Protein AF-A0A383CC49-F1 (afdb_monomer_lite)

pLDDT: mean 92.19, std 7.57, range [52.44, 98.25]

Radius of gyration: 19.11 Å; chains: 1; bounding box: 40×30×48 Å

InterPro domains:
  IPR029055 Nucleophile aminohydrolases, N-terminal [SSF56235] (2-87)
  IPR051792 Gamma-glutamyltransferase, bacteria [PTHR43199] (3-84)

Organism: NCBI:txid408172

Foldseek 3Di:
DPDAFDDDDPVLRVQLVVCVVVPHDNVVSVVSSQVVCCVVPVVPHDPPAWDWDWDQDVVVRDIDIDTGHDDDDPPDDPCPCVPFWDAADPPPRQTDGPVPCSPVPDD

Sequence (107 aa):
MRGIVVCVHPRAAEEGARILENGGNAFDAAIATAFVQMVTLPFSCGVGGMMSAHIFAPYKDDHVIIDGCLRAGSRVTSTMWADDYLGEAEVSGSSLFEDLRSTMGYT

Secondary structure (DSSP, 8-state):
-------SSHHHHHHHHHHHHTT--HHHHHHHHHHHHHHHSTTT--TTS-EEEEEEETTTTEEEEEEE-----TT--TTTTTTT--EE-TTT-PEE-TT-HHHH---

Structure (mmCIF, N/CA/C/O backbone):
data_AF-A0A383CC49-F1
#
_entry.id   AF-A0A383CC49-F1
#
loop_
_atom_site.group_PDB
_atom_site.id
_atom_site.type_symbol
_atom_site.label_atom_id
_atom_site.label_alt_id
_atom_site.label_comp_id
_atom_site.label_asym_id
_atom_site.label_entity_id
_atom_site.label_seq_id
_atom_site.pdbx_PDB_ins_code
_atom_site.Cartn_x
_atom_site.Cartn_y
_atom_site.Cartn_z
_atom_site.occupancy
_atom_site.B_iso_or_equiv
_atom_site.auth_seq_id
_atom_site.auth_comp_id
_atom_site.auth_asym_id
_atom_site.auth_atom_id
_atom_site.pdbx_PDB_model_num
ATOM 1 N N . MET A 1 1 ? -12.224 7.138 23.153 1.00 53.56 1 MET A N 1
ATOM 2 C CA . MET A 1 1 ? -11.437 6.484 22.087 1.00 53.56 1 MET A CA 1
ATOM 3 C C . MET A 1 1 ? -10.078 6.083 22.641 1.00 53.56 1 MET A C 1
ATOM 5 O O . MET A 1 1 ? -9.500 6.876 23.374 1.00 53.56 1 MET A O 1
ATOM 9 N N . ARG A 1 2 ? -9.586 4.874 22.357 1.00 77.12 2 ARG A N 1
ATOM 10 C CA . ARG A 1 2 ? -8.216 4.447 22.693 1.00 77.12 2 ARG A CA 1
ATOM 11 C C . ARG A 1 2 ? -7.609 3.773 21.462 1.00 77.12 2 ARG A C 1
ATOM 13 O O . ARG A 1 2 ? -7.684 2.561 21.329 1.00 77.12 2 ARG A O 1
ATOM 20 N N . GLY A 1 3 ? -7.087 4.572 20.542 1.00 91.38 3 GLY A N 1
ATOM 21 C CA . GLY A 1 3 ? -6.438 4.109 19.319 1.00 91.38 3 GLY A CA 1
ATOM 22 C C . GLY A 1 3 ? -5.795 5.288 18.598 1.00 91.38 3 GLY A C 1
ATOM 23 O O . GLY A 1 3 ? -6.211 6.427 18.805 1.00 91.38 3 GLY A O 1
ATOM 24 N N . ILE A 1 4 ? -4.757 5.021 17.810 1.00 96.75 4 ILE A N 1
ATOM 25 C CA . ILE A 1 4 ? -4.025 6.034 17.050 1.00 96.75 4 ILE A CA 1
ATOM 26 C C . ILE A 1 4 ? -3.856 5.548 15.613 1.00 96.75 4 ILE A C 1
ATOM 28 O O . ILE A 1 4 ? -3.567 4.374 15.387 1.00 96.75 4 ILE A O 1
ATOM 32 N N . VAL A 1 5 ? -4.044 6.452 14.657 1.00 97.81 5 VAL A N 1
ATOM 33 C CA . VAL A 1 5 ? -3.773 6.219 13.236 1.00 97.81 5 VAL A CA 1
ATOM 34 C C . VAL A 1 5 ? -2.740 7.243 12.798 1.00 97.81 5 VAL A C 1
ATOM 36 O O . VAL A 1 5 ? -2.883 8.431 13.081 1.00 97.81 5 VAL A O 1
ATOM 39 N N . VAL A 1 6 ? -1.689 6.777 12.130 1.00 97.44 6 VAL A N 1
ATOM 40 C CA . VAL A 1 6 ? -0.622 7.620 11.586 1.00 97.44 6 VAL A CA 1
ATOM 41 C C . VAL A 1 6 ? -0.352 7.170 10.158 1.00 97.44 6 VAL A C 1
ATOM 43 O O . VAL A 1 6 ? -0.143 5.985 9.909 1.00 97.44 6 VAL A O 1
ATOM 46 N N . CYS A 1 7 ? -0.351 8.111 9.221 1.00 95.88 7 CYS A N 1
ATOM 47 C CA . CYS A 1 7 ? 0.040 7.883 7.834 1.00 95.88 7 CYS A CA 1
ATOM 48 C C . CYS A 1 7 ? 0.509 9.196 7.192 1.00 95.88 7 CYS A C 1
ATOM 50 O O . CYS A 1 7 ? 0.495 10.247 7.832 1.00 95.88 7 CYS A O 1
ATOM 52 N N . VAL A 1 8 ? 0.935 9.135 5.929 1.00 94.69 8 VAL A N 1
ATOM 53 C CA . VAL A 1 8 ? 1.522 10.278 5.215 1.00 94.69 8 VAL A CA 1
ATOM 54 C C . VAL A 1 8 ? 0.461 11.325 4.884 1.00 94.69 8 VAL A C 1
ATOM 56 O O . VAL A 1 8 ? 0.694 12.519 5.058 1.00 94.69 8 VAL A O 1
ATOM 59 N N . HIS A 1 9 ? -0.711 10.892 4.410 1.00 96.19 9 HIS A N 1
ATOM 60 C CA . HIS A 1 9 ? -1.755 11.815 3.974 1.00 96.19 9 HIS A CA 1
ATOM 61 C C . HIS A 1 9 ? -2.783 12.090 5.091 1.00 96.19 9 HIS A C 1
ATOM 63 O O . HIS A 1 9 ? -3.405 11.144 5.579 1.00 96.19 9 HIS A O 1
ATOM 69 N N . PRO A 1 10 ? -3.057 13.358 5.460 1.00 96.69 10 PRO A N 1
ATOM 70 C CA . PRO A 1 10 ? -3.913 13.685 6.605 1.00 96.69 10 PRO A CA 1
ATOM 71 C C . PRO A 1 10 ? -5.345 13.157 6.455 1.00 96.69 10 PRO A C 1
ATOM 73 O O . PRO A 1 10 ? -5.880 12.570 7.387 1.00 96.69 10 PRO A O 1
ATOM 76 N N . ARG A 1 11 ? -5.941 13.251 5.256 1.00 97.00 11 ARG A N 1
ATOM 77 C CA . ARG A 1 11 ? -7.286 12.692 5.011 1.00 97.00 11 ARG A CA 1
ATOM 78 C C . ARG A 1 11 ? -7.350 11.176 5.186 1.00 97.00 11 ARG A C 1
ATOM 80 O O . ARG A 1 11 ? -8.365 10.665 5.631 1.00 97.00 11 ARG A O 1
ATOM 87 N N . ALA A 1 12 ? -6.282 10.452 4.848 1.00 97.75 12 ALA A N 1
ATOM 88 C CA . ALA A 1 12 ? -6.258 9.008 5.050 1.00 97.75 12 ALA A CA 1
ATOM 89 C C . ALA A 1 12 ? -6.221 8.673 6.550 1.00 97.75 12 ALA A C 1
ATOM 91 O O . ALA A 1 12 ? -6.932 7.769 6.984 1.00 97.75 12 ALA A O 1
ATOM 92 N N . ALA A 1 13 ? -5.477 9.453 7.344 1.00 97.88 13 ALA A N 1
ATOM 93 C CA . ALA A 1 13 ? -5.448 9.307 8.797 1.00 97.88 13 ALA A CA 1
ATOM 94 C C . ALA A 1 13 ? -6.817 9.609 9.421 1.00 97.88 13 ALA A C 1
ATOM 96 O O . ALA A 1 13 ? -7.254 8.877 10.305 1.00 97.88 13 ALA A O 1
ATOM 97 N N . GLU A 1 14 ? -7.507 10.649 8.942 1.00 97.75 14 GLU A N 1
ATOM 98 C CA . GLU A 1 14 ? -8.860 11.005 9.385 1.00 97.75 14 GLU A CA 1
ATOM 99 C C . GLU A 1 14 ? -9.873 9.892 9.094 1.00 97.75 14 GLU A C 1
ATOM 101 O O . GLU A 1 14 ? -10.626 9.511 9.988 1.00 97.75 14 GLU A O 1
ATOM 106 N N . GLU A 1 15 ? -9.883 9.327 7.882 1.00 98.12 15 GLU A N 1
ATOM 107 C CA . GLU A 1 15 ? -10.795 8.220 7.563 1.00 98.12 15 GLU A CA 1
ATOM 108 C C . GLU A 1 15 ? -10.462 6.956 8.367 1.00 98.12 15 GLU A C 1
ATOM 110 O O . GLU A 1 15 ? -11.365 6.296 8.879 1.00 98.12 15 GLU A O 1
ATOM 115 N N . GLY A 1 16 ? -9.178 6.638 8.560 1.00 98.12 16 GLY A N 1
ATOM 116 C CA . GLY A 1 16 ? -8.765 5.547 9.442 1.00 98.12 16 GLY A CA 1
ATOM 117 C C . GLY A 1 16 ? -9.204 5.760 10.890 1.00 98.12 16 GLY A C 1
ATOM 118 O O . GLY A 1 16 ? -9.701 4.835 11.534 1.00 98.12 16 GLY A O 1
ATOM 119 N N . ALA A 1 17 ? -9.067 6.987 11.401 1.00 97.94 17 ALA A N 1
ATOM 120 C CA . ALA A 1 17 ? -9.542 7.348 12.728 1.00 97.94 17 ALA A CA 1
ATOM 121 C C . ALA A 1 17 ? -11.057 7.136 12.830 1.00 97.94 17 ALA A C 1
ATOM 123 O O . ALA A 1 17 ? -11.482 6.443 13.750 1.00 97.94 17 ALA A O 1
ATOM 124 N N . ARG A 1 18 ? -11.846 7.602 11.845 1.00 97.75 18 ARG A N 1
ATOM 125 C CA . ARG A 1 18 ? -13.305 7.372 11.757 1.00 97.75 18 ARG A CA 1
ATOM 126 C C . ARG A 1 18 ? -13.687 5.898 11.842 1.00 97.75 18 ARG A C 1
ATOM 128 O O . ARG A 1 18 ? -14.684 5.573 12.482 1.00 97.75 18 ARG A O 1
ATOM 135 N N . ILE A 1 19 ? -12.907 4.992 11.248 1.00 98.25 19 ILE A N 1
ATOM 136 C CA . ILE A 1 19 ? -13.144 3.546 11.395 1.00 98.25 19 ILE A CA 1
ATOM 137 C C . ILE A 1 19 ? -13.030 3.107 12.859 1.00 98.25 19 ILE A C 1
ATOM 139 O O . ILE A 1 19 ? -13.905 2.387 13.340 1.00 98.25 19 ILE A O 1
ATOM 143 N N . LEU A 1 20 ? -12.016 3.578 13.592 1.00 97.88 20 LEU A N 1
ATOM 144 C CA . LEU A 1 20 ? -11.890 3.304 15.029 1.00 97.88 20 LEU A CA 1
ATOM 145 C C . LEU A 1 20 ? -13.027 3.946 15.840 1.00 97.88 20 LEU A C 1
ATOM 147 O O . LEU A 1 20 ? -13.523 3.328 16.783 1.00 97.88 20 LEU A O 1
ATOM 151 N N . GLU A 1 21 ? -13.461 5.164 15.489 1.00 96.94 21 GLU A N 1
ATOM 152 C CA . GLU A 1 21 ? -14.584 5.842 16.165 1.00 96.94 21 GLU A CA 1
ATOM 153 C C . GLU A 1 21 ? -15.885 5.048 16.029 1.00 96.94 21 GLU A C 1
ATOM 155 O O . GLU A 1 21 ? -16.655 4.943 16.984 1.00 96.94 21 GLU A O 1
ATOM 160 N N . ASN A 1 22 ? -16.087 4.438 14.860 1.00 96.75 22 ASN A N 1
ATOM 161 C CA . ASN A 1 22 ? -17.258 3.634 14.527 1.00 96.75 22 ASN A CA 1
ATOM 162 C C . ASN A 1 22 ? -17.172 2.180 15.031 1.00 96.75 22 ASN A C 1
ATOM 164 O O . ASN A 1 22 ? -18.023 1.361 14.688 1.00 96.75 22 ASN A O 1
ATOM 168 N N . GLY A 1 23 ? -16.174 1.852 15.859 1.00 95.88 23 GLY A N 1
ATOM 169 C CA . GLY A 1 23 ? -16.039 0.543 16.505 1.00 95.88 23 GLY A CA 1
ATOM 170 C C . GLY A 1 23 ? -15.253 -0.504 15.710 1.00 95.88 23 GLY A C 1
ATOM 171 O O . GLY A 1 23 ? -15.226 -1.664 16.118 1.00 95.88 23 GLY A O 1
ATOM 172 N N . GLY A 1 24 ? -14.604 -0.117 14.609 1.00 96.69 24 GLY A N 1
ATOM 173 C CA . GLY A 1 24 ? -13.656 -0.971 13.893 1.00 96.69 24 GLY A CA 1
ATOM 174 C C . GLY A 1 24 ? -12.377 -1.224 14.696 1.00 96.69 24 GLY A C 1
ATOM 175 O O . GLY A 1 24 ? -12.029 -0.477 15.615 1.00 96.69 24 GLY A O 1
ATOM 176 N N . ASN A 1 25 ? -11.661 -2.293 14.354 1.00 95.06 25 ASN A N 1
ATOM 177 C CA . ASN A 1 25 ? -10.387 -2.623 14.992 1.00 95.06 25 ASN A CA 1
ATOM 178 C C . ASN A 1 25 ? -9.191 -1.967 14.259 1.00 95.06 25 ASN A C 1
ATOM 180 O O . ASN A 1 25 ? -9.346 -1.271 13.255 1.00 95.06 25 ASN A O 1
ATOM 184 N N . ALA A 1 26 ? -7.970 -2.199 14.757 1.00 95.69 26 ALA A N 1
ATOM 185 C CA . ALA A 1 26 ? -6.748 -1.649 14.160 1.00 95.69 26 ALA A CA 1
ATOM 186 C C . ALA A 1 26 ? -6.490 -2.131 12.718 1.00 95.69 26 ALA A C 1
ATOM 188 O O . ALA A 1 26 ? -5.961 -1.373 11.909 1.00 95.69 26 ALA A O 1
ATOM 189 N N . PHE A 1 27 ? -6.869 -3.368 12.387 1.00 95.06 27 PHE A N 1
ATOM 190 C CA . PHE A 1 27 ? -6.745 -3.920 11.039 1.00 95.06 27 PHE A CA 1
ATOM 191 C C . PHE A 1 27 ? -7.727 -3.248 10.070 1.00 95.06 27 PHE A C 1
ATOM 193 O O . PHE A 1 27 ? -7.313 -2.799 9.003 1.00 95.06 27 PHE A O 1
ATOM 200 N N . ASP A 1 28 ? -8.994 -3.091 10.464 1.00 96.94 28 ASP A N 1
ATOM 201 C CA . ASP A 1 28 ? -10.012 -2.406 9.656 1.00 96.94 28 ASP A CA 1
ATOM 202 C C . ASP A 1 28 ? -9.588 -0.959 9.356 1.00 96.94 28 ASP A C 1
ATOM 204 O O . ASP A 1 28 ? -9.637 -0.503 8.210 1.00 96.94 28 ASP A O 1
ATOM 208 N N . ALA A 1 29 ? -9.106 -0.250 10.383 1.00 97.75 29 ALA A N 1
ATOM 209 C CA . ALA A 1 29 ? -8.611 1.115 10.250 1.00 97.75 29 ALA A CA 1
ATOM 210 C C . ALA A 1 29 ? -7.382 1.202 9.333 1.00 97.75 29 ALA A C 1
ATOM 212 O O . ALA A 1 29 ? -7.300 2.112 8.506 1.00 97.75 29 ALA A O 1
ATOM 213 N N . ALA A 1 30 ? -6.444 0.253 9.432 1.00 96.56 30 ALA A N 1
ATOM 214 C CA . ALA A 1 30 ? -5.265 0.203 8.571 1.00 96.56 30 ALA A CA 1
ATOM 215 C C . ALA A 1 30 ? -5.635 -0.019 7.095 1.00 96.56 30 ALA A C 1
ATOM 217 O O . ALA A 1 30 ? -5.122 0.687 6.225 1.00 96.56 30 ALA A O 1
ATOM 218 N N . ILE A 1 31 ? -6.560 -0.941 6.806 1.00 96.19 31 ILE A N 1
ATOM 219 C CA . ILE A 1 31 ? -7.024 -1.218 5.439 1.00 96.19 31 ILE A CA 1
ATOM 220 C C . ILE A 1 31 ? -7.741 -0.002 4.840 1.00 96.19 31 ILE A C 1
ATOM 222 O O . ILE A 1 31 ? -7.430 0.398 3.717 1.00 96.19 31 ILE A O 1
ATOM 226 N N . ALA A 1 32 ? -8.648 0.634 5.588 1.00 97.56 32 ALA A N 1
ATOM 227 C CA . ALA A 1 32 ? -9.325 1.846 5.127 1.00 97.56 32 ALA A CA 1
ATOM 228 C C . ALA A 1 32 ? -8.330 2.988 4.861 1.00 97.56 32 ALA A C 1
ATOM 230 O O . ALA A 1 32 ? -8.374 3.610 3.799 1.00 97.56 32 ALA A O 1
ATOM 231 N N . THR A 1 33 ? -7.385 3.207 5.781 1.00 97.56 33 THR A N 1
ATOM 232 C CA . THR A 1 33 ? -6.310 4.201 5.624 1.00 97.56 33 THR A CA 1
ATOM 233 C C . THR A 1 33 ? -5.505 3.935 4.354 1.00 97.56 33 THR A C 1
ATOM 235 O O . THR A 1 33 ? -5.271 4.858 3.578 1.00 97.56 33 THR A O 1
ATOM 238 N N . ALA A 1 34 ? -5.115 2.682 4.098 1.00 95.69 34 ALA A N 1
ATOM 239 C CA . ALA A 1 34 ? -4.337 2.308 2.919 1.00 95.69 34 ALA A CA 1
ATOM 240 C C . ALA A 1 34 ? -5.099 2.558 1.606 1.00 95.69 34 ALA A C 1
ATOM 242 O O . ALA A 1 34 ? -4.534 3.132 0.675 1.00 95.69 34 ALA A O 1
ATOM 243 N N . PHE A 1 35 ? -6.385 2.196 1.534 1.00 96.00 35 PHE A N 1
ATOM 244 C CA . PHE A 1 35 ? -7.201 2.433 0.338 1.00 96.00 35 PHE A CA 1
ATOM 245 C C . PHE A 1 35 ? -7.469 3.917 0.082 1.00 96.00 35 PHE A C 1
ATOM 247 O O . PHE A 1 35 ? -7.397 4.363 -1.063 1.00 96.00 35 PHE A O 1
ATOM 254 N N . VAL A 1 36 ? -7.729 4.708 1.126 1.00 97.25 36 VAL A N 1
ATOM 255 C CA . VAL A 1 36 ? -7.861 6.165 0.976 1.00 97.25 36 VAL A CA 1
ATOM 256 C C . VAL A 1 36 ? -6.527 6.766 0.545 1.00 97.25 36 VAL A C 1
ATOM 258 O O . VAL A 1 36 ? -6.493 7.584 -0.375 1.00 97.25 36 VAL A O 1
ATOM 261 N N . GLN A 1 37 ? -5.420 6.319 1.145 1.00 95.94 37 GLN A N 1
ATOM 262 C CA . GLN A 1 37 ? -4.095 6.814 0.799 1.00 95.94 37 GLN A CA 1
ATOM 263 C C . GLN A 1 37 ? -3.719 6.488 -0.648 1.00 95.94 37 GLN A C 1
ATOM 265 O O . GLN A 1 37 ? -3.139 7.345 -1.301 1.00 95.94 37 GLN A O 1
ATOM 270 N N . MET A 1 38 ? -4.119 5.332 -1.186 1.00 94.94 38 MET A N 1
ATOM 271 C CA . MET A 1 38 ? -3.938 4.999 -2.606 1.00 94.94 38 MET A CA 1
ATOM 272 C C . MET A 1 38 ? -4.587 6.037 -3.533 1.00 94.94 38 MET A C 1
ATOM 274 O O . MET A 1 38 ? -4.035 6.357 -4.580 1.00 94.94 38 MET A O 1
ATOM 278 N N . VAL A 1 39 ? -5.742 6.591 -3.156 1.00 95.00 39 VAL A N 1
ATOM 279 C CA . VAL A 1 39 ? -6.421 7.627 -3.951 1.00 95.00 39 VAL A CA 1
ATOM 280 C C . VAL A 1 39 ? -5.771 8.996 -3.753 1.00 95.00 39 VAL A C 1
ATOM 282 O O . VAL A 1 39 ? -5.617 9.755 -4.706 1.00 95.00 39 VAL A O 1
ATOM 285 N N . THR A 1 40 ? -5.388 9.332 -2.520 1.00 95.25 40 THR A N 1
ATOM 286 C CA . THR A 1 40 ? -4.841 10.660 -2.197 1.00 95.25 40 THR A CA 1
ATOM 287 C C . THR A 1 40 ? -3.341 10.801 -2.471 1.00 95.25 40 THR A C 1
ATOM 289 O O . THR A 1 40 ? -2.842 11.916 -2.576 1.00 95.25 40 THR A O 1
ATOM 292 N N . LEU A 1 41 ? -2.616 9.685 -2.566 1.00 92.88 41 LEU A N 1
ATOM 293 C CA . LEU A 1 41 ? -1.170 9.600 -2.779 1.00 92.88 41 LEU A CA 1
ATOM 294 C C . LEU A 1 41 ? -0.827 8.457 -3.770 1.00 92.88 41 LEU A C 1
ATOM 296 O O . LEU A 1 41 ? -0.102 7.517 -3.421 1.00 92.88 41 LEU A O 1
ATOM 300 N N . PRO A 1 42 ? -1.338 8.523 -5.016 1.00 87.44 42 PRO A N 1
ATOM 301 C CA . PRO A 1 42 ? -1.286 7.411 -5.971 1.00 87.44 42 PRO A CA 1
ATOM 302 C C . PRO A 1 42 ? 0.128 7.057 -6.444 1.00 87.44 42 PRO A C 1
ATOM 304 O O . PRO A 1 42 ? 0.390 5.915 -6.802 1.00 87.44 42 PRO A O 1
ATOM 307 N N . PHE A 1 43 ? 1.063 8.012 -6.420 1.00 84.81 43 PHE A N 1
ATOM 308 C CA . PHE A 1 43 ? 2.451 7.776 -6.833 1.00 84.81 43 PHE A CA 1
ATOM 309 C C . PHE A 1 43 ? 3.297 7.052 -5.777 1.00 84.81 43 PHE A C 1
ATOM 311 O O . PHE A 1 43 ? 4.418 6.652 -6.077 1.00 84.81 43 PHE A O 1
ATOM 318 N N . SER A 1 44 ? 2.803 6.895 -4.543 1.00 86.62 44 SER A N 1
ATOM 319 C CA . SER A 1 44 ? 3.578 6.289 -3.447 1.00 86.62 44 SER A CA 1
ATOM 320 C C . SER A 1 44 ? 2.975 5.000 -2.899 1.00 86.62 44 SER A C 1
ATOM 322 O O . SER A 1 44 ? 3.684 4.240 -2.247 1.00 86.62 44 SER A O 1
ATOM 324 N N . CYS A 1 45 ? 1.684 4.737 -3.120 1.00 89.19 45 CYS A N 1
ATOM 325 C CA . CYS A 1 45 ? 1.043 3.514 -2.644 1.00 89.19 45 CYS A CA 1
ATOM 326 C C . CYS A 1 45 ? -0.129 3.092 -3.535 1.00 89.19 45 CYS A C 1
ATOM 328 O O . CYS A 1 45 ? -0.799 3.927 -4.140 1.00 89.19 45 CYS A O 1
ATOM 330 N N . GLY A 1 46 ? -0.397 1.787 -3.586 1.00 89.88 46 GLY A N 1
ATOM 331 C CA . GLY A 1 46 ? -1.553 1.246 -4.290 1.00 89.88 46 GLY A CA 1
ATOM 332 C C . GLY A 1 46 ? -1.491 -0.262 -4.494 1.00 89.88 46 GLY A C 1
ATOM 333 O O . GLY A 1 46 ? -0.485 -0.908 -4.205 1.00 89.88 46 GLY A O 1
ATOM 334 N N . VAL A 1 47 ? -2.580 -0.817 -5.027 1.00 90.25 47 VAL A N 1
ATOM 335 C CA . VAL A 1 47 ? -2.748 -2.268 -5.243 1.00 90.25 47 VAL A CA 1
ATOM 336 C C . VAL A 1 47 ? -1.793 -2.865 -6.282 1.00 90.25 47 VAL A C 1
ATOM 338 O O . VAL A 1 47 ? -1.583 -4.071 -6.281 1.00 90.25 47 VAL A O 1
ATOM 341 N N . GLY A 1 48 ? -1.219 -2.038 -7.162 1.00 88.25 48 GLY A N 1
ATOM 342 C CA . GLY A 1 48 ? -0.226 -2.471 -8.153 1.00 88.25 48 GLY A CA 1
ATOM 343 C C . GLY A 1 48 ? 1.212 -2.522 -7.624 1.00 88.25 48 GLY A C 1
ATOM 344 O O . GLY A 1 48 ? 2.118 -2.856 -8.382 1.00 88.25 48 GLY A O 1
ATOM 345 N N . GLY A 1 49 ? 1.430 -2.141 -6.363 1.00 88.81 49 GLY A N 1
ATOM 346 C CA . GLY A 1 49 ? 2.748 -2.101 -5.738 1.00 88.81 49 GLY A CA 1
ATOM 347 C C . GLY A 1 49 ? 3.077 -3.347 -4.916 1.00 88.81 49 GLY A C 1
ATOM 348 O O . GLY A 1 49 ? 2.585 -4.445 -5.160 1.00 88.81 49 GLY A O 1
ATOM 349 N N . MET A 1 50 ? 3.925 -3.136 -3.913 1.00 92.19 50 MET A N 1
ATOM 350 C CA . MET A 1 50 ? 4.297 -4.111 -2.889 1.00 92.19 50 MET A CA 1
ATOM 351 C C . MET A 1 50 ? 3.681 -3.714 -1.549 1.00 92.19 50 MET A C 1
ATOM 353 O O . MET A 1 50 ? 3.441 -2.530 -1.301 1.00 92.19 50 MET A O 1
ATOM 357 N N . MET A 1 51 ? 3.476 -4.681 -0.657 1.00 91.94 51 MET A N 1
ATOM 358 C CA . MET A 1 51 ? 3.074 -4.393 0.717 1.00 91.94 51 MET A CA 1
ATOM 359 C C . MET A 1 51 ? 3.740 -5.331 1.718 1.00 91.94 51 MET A C 1
ATOM 361 O O . MET A 1 51 ? 4.020 -6.475 1.392 1.00 91.94 51 MET A O 1
ATOM 365 N N . SER A 1 52 ? 3.972 -4.846 2.934 1.00 94.12 52 SER A N 1
ATOM 366 C CA . SER A 1 52 ? 4.303 -5.680 4.089 1.00 94.12 52 SER A CA 1
ATOM 367 C C . SER A 1 52 ? 3.514 -5.159 5.284 1.00 94.12 52 SER A C 1
ATOM 369 O O . SER A 1 52 ? 3.671 -4.002 5.679 1.00 94.12 52 SER A O 1
ATOM 371 N N . ALA A 1 53 ? 2.609 -5.977 5.818 1.00 94.69 53 ALA A N 1
ATOM 372 C CA . ALA A 1 53 ? 1.803 -5.644 6.985 1.00 94.69 53 ALA A CA 1
ATOM 373 C C . ALA A 1 53 ? 2.201 -6.503 8.177 1.00 94.69 53 ALA A C 1
ATOM 375 O O . ALA A 1 53 ? 2.068 -7.724 8.157 1.00 94.69 53 ALA A O 1
ATOM 376 N N . HIS A 1 54 ? 2.626 -5.827 9.237 1.00 96.25 54 HIS A N 1
ATOM 377 C CA . HIS A 1 54 ? 2.921 -6.417 10.533 1.00 96.25 54 HIS A CA 1
ATOM 378 C C . HIS A 1 54 ? 1.683 -6.331 11.419 1.00 96.25 54 HIS A C 1
ATOM 380 O O . HIS A 1 54 ? 1.157 -5.244 11.662 1.00 96.25 54 HIS A O 1
ATOM 386 N N . ILE A 1 55 ? 1.201 -7.478 11.884 1.00 95.81 55 ILE A N 1
ATOM 387 C CA . ILE A 1 55 ? -0.064 -7.588 12.601 1.00 95.81 55 ILE A CA 1
ATOM 388 C C . ILE A 1 55 ? 0.176 -8.389 13.870 1.00 95.81 55 ILE A C 1
ATOM 390 O O . ILE A 1 55 ? 0.464 -9.583 13.826 1.00 95.81 55 ILE A O 1
ATOM 394 N N . PHE A 1 56 ? -0.001 -7.738 15.015 1.00 96.56 56 PHE A N 1
ATOM 395 C CA . PHE A 1 56 ? -0.074 -8.438 16.288 1.00 96.56 56 PHE A CA 1
ATOM 396 C C . PHE A 1 56 ? -1.516 -8.885 16.555 1.00 96.56 56 PHE A C 1
ATOM 398 O O . PHE A 1 56 ? -2.438 -8.068 16.585 1.00 96.56 56 PHE A O 1
ATOM 405 N N . ALA A 1 57 ? -1.709 -10.188 16.740 1.00 93.44 57 ALA A N 1
ATOM 406 C CA . ALA A 1 57 ? -2.980 -10.841 17.011 1.00 93.44 57 ALA A CA 1
ATOM 407 C C . ALA A 1 57 ? -3.062 -11.217 18.505 1.00 93.44 57 ALA A C 1
ATOM 409 O O . ALA A 1 57 ? -2.719 -12.342 18.875 1.00 93.44 57 ALA A O 1
ATOM 410 N N . PRO A 1 58 ? -3.557 -10.324 19.387 1.00 91.38 58 PRO A N 1
ATOM 411 C CA . PRO A 1 58 ? -3.500 -10.530 20.839 1.00 91.38 58 PRO A CA 1
ATOM 412 C C . PRO A 1 58 ? -4.289 -11.756 21.313 1.00 91.38 58 PRO A C 1
ATOM 414 O O . PRO A 1 58 ? -3.958 -12.353 22.327 1.00 91.38 58 PRO A O 1
ATOM 417 N N . TYR A 1 59 ? -5.316 -12.169 20.566 1.00 90.62 59 TYR A N 1
ATOM 418 C CA . TYR A 1 59 ? -6.127 -13.349 20.880 1.00 90.62 59 TYR A CA 1
ATOM 419 C C . TYR A 1 59 ? -5.373 -14.678 20.697 1.00 90.62 59 TYR A C 1
ATOM 421 O O . TYR A 1 59 ? -5.843 -15.713 21.165 1.00 90.62 59 TYR A O 1
ATOM 429 N N . LYS A 1 60 ? -4.231 -14.653 20.003 1.00 93.31 60 LYS A N 1
ATOM 430 C CA . LYS A 1 60 ? -3.330 -15.794 19.794 1.00 93.31 60 LYS A CA 1
ATOM 431 C C . LYS A 1 60 ? -1.941 -15.583 20.396 1.00 93.31 60 LYS A C 1
ATOM 433 O O . LYS A 1 60 ? -1.150 -16.514 20.346 1.00 93.31 60 LYS A O 1
ATOM 438 N N . ASP A 1 61 ? -1.671 -14.393 20.937 1.00 94.75 61 ASP A N 1
ATOM 439 C CA . ASP A 1 61 ? -0.327 -13.944 21.321 1.00 94.75 61 ASP A CA 1
ATOM 440 C C . ASP A 1 61 ? 0.702 -14.161 20.197 1.00 94.75 61 ASP A C 1
ATOM 442 O O . ASP A 1 61 ? 1.780 -14.713 20.391 1.00 94.75 61 ASP A O 1
ATOM 446 N N . ASP A 1 62 ? 0.313 -13.779 18.977 1.00 96.25 62 ASP A N 1
ATOM 447 C CA . ASP A 1 62 ? 1.067 -14.074 17.758 1.00 96.25 62 ASP A CA 1
ATOM 448 C C . ASP A 1 62 ? 1.318 -12.804 16.937 1.00 96.25 62 ASP A C 1
ATOM 450 O O . ASP A 1 62 ? 0.510 -11.870 16.936 1.00 96.25 62 ASP A O 1
ATOM 454 N N . HIS A 1 63 ? 2.437 -12.772 16.219 1.00 96.19 63 HIS A N 1
ATOM 455 C CA . HIS A 1 63 ? 2.817 -11.679 15.333 1.00 96.19 63 HIS A CA 1
ATOM 456 C C 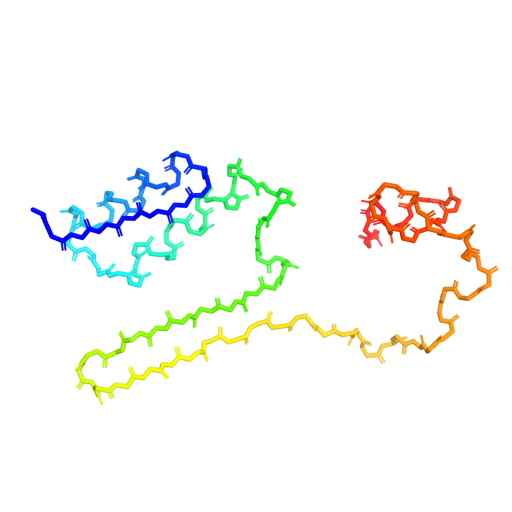. HIS A 1 63 ? 2.980 -12.203 13.908 1.00 96.19 63 HIS A C 1
ATOM 458 O O . HIS A 1 63 ? 3.951 -12.881 13.570 1.00 96.19 63 HIS A O 1
ATOM 464 N N . VAL A 1 64 ? 2.031 -11.831 13.056 1.00 94.81 64 VAL A N 1
ATOM 465 C CA . VAL A 1 64 ? 1.952 -12.277 11.668 1.00 94.81 64 VAL A CA 1
ATOM 466 C C . VAL A 1 64 ? 2.434 -11.166 10.749 1.00 94.81 64 VAL A C 1
ATOM 468 O O . VAL A 1 64 ? 2.093 -9.997 10.931 1.00 94.81 64 VAL A O 1
ATOM 471 N N . ILE A 1 65 ? 3.202 -11.546 9.732 1.00 95.56 65 ILE A N 1
ATOM 472 C CA . ILE A 1 65 ? 3.594 -10.656 8.643 1.00 95.56 65 ILE A CA 1
ATOM 473 C C . ILE A 1 65 ? 2.889 -11.136 7.380 1.00 95.56 65 ILE A C 1
ATOM 475 O O . ILE A 1 65 ? 3.046 -12.288 6.975 1.00 95.56 65 ILE A O 1
ATOM 479 N N . ILE A 1 66 ? 2.104 -10.254 6.769 1.00 93.44 66 ILE A N 1
ATOM 480 C CA . ILE A 1 66 ? 1.572 -10.456 5.423 1.00 93.44 66 ILE A CA 1
ATOM 481 C C . ILE A 1 66 ? 2.507 -9.721 4.474 1.00 93.44 66 ILE A C 1
ATOM 483 O O . ILE A 1 66 ? 2.543 -8.493 4.488 1.00 93.44 66 ILE A O 1
ATOM 487 N N . ASP A 1 67 ? 3.263 -10.472 3.679 1.00 93.75 67 ASP A N 1
ATOM 488 C CA . ASP A 1 67 ? 4.195 -9.930 2.694 1.00 93.75 67 ASP A CA 1
ATOM 489 C C . ASP A 1 67 ? 3.662 -10.133 1.270 1.00 93.75 67 ASP A C 1
ATOM 491 O O . ASP A 1 67 ? 3.260 -11.228 0.873 1.00 93.75 67 ASP A O 1
ATOM 495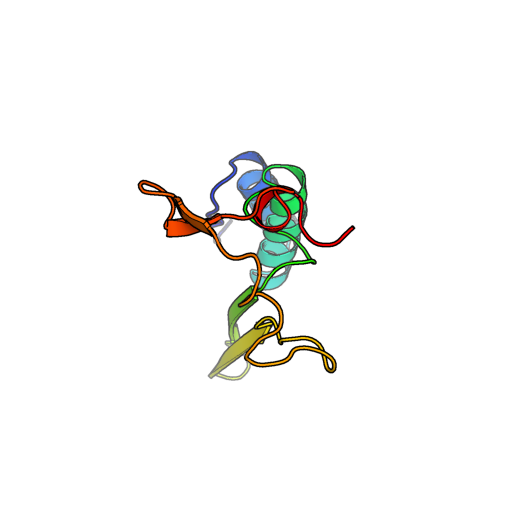 N N . GLY A 1 68 ? 3.652 -9.044 0.514 1.00 90.12 68 GLY A N 1
ATOM 496 C CA . GLY A 1 68 ? 3.219 -8.934 -0.869 1.00 90.12 68 GLY A CA 1
ATOM 497 C C . GLY A 1 68 ? 4.335 -8.366 -1.734 1.00 90.12 68 GLY A C 1
ATOM 498 O O . GLY A 1 68 ? 4.117 -7.379 -2.437 1.00 90.12 68 GLY A O 1
ATOM 499 N N . CYS A 1 69 ? 5.534 -8.949 -1.660 1.00 87.25 69 CYS A N 1
ATOM 500 C CA . CYS A 1 69 ? 6.651 -8.604 -2.535 1.00 87.25 69 CYS A CA 1
ATOM 501 C C . CYS A 1 69 ? 6.320 -8.821 -4.019 1.00 87.25 69 CYS A C 1
ATOM 503 O O . CYS A 1 69 ? 5.761 -9.847 -4.422 1.00 87.25 69 CYS A O 1
ATOM 505 N N . LEU A 1 70 ? 6.731 -7.863 -4.852 1.00 88.12 70 LEU A N 1
ATOM 506 C CA . LEU A 1 70 ? 6.624 -7.972 -6.305 1.00 88.12 70 LEU A CA 1
ATOM 507 C C . LEU A 1 70 ? 7.490 -9.127 -6.814 1.00 88.12 70 LEU A C 1
ATOM 509 O O . LEU A 1 70 ? 8.581 -9.392 -6.306 1.00 88.12 70 LEU A O 1
ATOM 513 N N . ARG A 1 71 ? 7.016 -9.800 -7.863 1.00 89.94 71 ARG A N 1
ATOM 514 C CA . ARG A 1 71 ? 7.772 -10.852 -8.544 1.00 89.94 71 ARG A CA 1
ATOM 515 C C . ARG A 1 71 ? 8.008 -10.476 -9.991 1.00 89.94 71 ARG A C 1
ATOM 517 O O . ARG A 1 71 ? 7.111 -9.978 -10.667 1.00 89.94 71 ARG A O 1
ATOM 524 N N . ALA A 1 72 ? 9.211 -10.776 -10.463 1.00 91.19 72 ALA A N 1
ATOM 525 C CA . ALA A 1 72 ? 9.524 -10.682 -11.874 1.00 91.19 72 ALA A CA 1
ATOM 526 C C . ALA A 1 72 ? 8.588 -11.619 -12.665 1.00 91.19 72 ALA A C 1
ATOM 528 O O . ALA A 1 72 ? 8.323 -12.751 -12.245 1.00 91.19 72 ALA A O 1
ATOM 529 N N . GLY A 1 73 ? 8.044 -11.129 -13.781 1.00 90.06 73 GLY A N 1
ATOM 530 C CA . GLY A 1 73 ? 7.126 -11.904 -14.617 1.00 90.06 73 GLY A CA 1
ATOM 531 C C . GLY A 1 73 ? 7.801 -13.146 -15.207 1.00 90.06 73 GLY A C 1
ATOM 532 O O . GLY A 1 73 ? 9.007 -13.170 -15.412 1.00 90.06 73 GLY A O 1
ATOM 533 N N . SER A 1 74 ? 7.035 -14.179 -15.558 1.00 95.12 74 SER A N 1
ATOM 534 C CA . SER A 1 74 ? 7.584 -15.461 -16.051 1.00 95.12 74 SER A CA 1
ATOM 535 C C . SER A 1 74 ? 8.409 -15.374 -17.346 1.00 95.12 74 SER A C 1
ATOM 537 O O . SER A 1 74 ? 9.049 -16.351 -17.726 1.00 95.12 74 SER A O 1
ATOM 539 N N . ARG A 1 75 ? 8.382 -14.228 -18.034 1.00 94.06 75 ARG A N 1
ATOM 540 C CA . ARG A 1 75 ? 9.091 -13.965 -19.295 1.00 94.06 75 ARG A CA 1
ATOM 541 C C . ARG A 1 75 ? 10.297 -13.037 -19.142 1.00 94.06 75 ARG A C 1
ATOM 543 O O . ARG A 1 75 ? 10.897 -12.683 -20.152 1.00 94.06 75 ARG A O 1
ATOM 550 N N . VAL A 1 76 ? 10.623 -12.609 -17.922 1.00 93.50 76 VAL A N 1
ATOM 551 C CA . VAL A 1 76 ? 11.823 -11.796 -17.695 1.00 93.50 76 VAL A CA 1
ATOM 552 C C . VAL A 1 76 ? 13.077 -12.607 -18.018 1.00 93.50 76 VAL A C 1
ATOM 554 O O . VAL A 1 76 ? 13.139 -13.811 -17.765 1.00 93.50 76 VAL A O 1
ATOM 557 N N . THR A 1 77 ? 14.088 -11.951 -18.574 1.00 94.56 77 THR A N 1
ATOM 558 C CA . THR A 1 77 ? 15.406 -12.548 -18.817 1.00 94.56 77 THR A CA 1
ATOM 559 C C . THR A 1 77 ? 16.477 -11.638 -18.232 1.00 94.56 77 THR A C 1
ATOM 561 O O . THR A 1 77 ? 16.252 -10.443 -18.052 1.00 94.56 77 THR A O 1
ATOM 564 N N . SER A 1 78 ? 17.659 -12.181 -17.936 1.00 93.50 78 SER A N 1
ATOM 565 C CA . SER A 1 78 ? 18.762 -11.396 -17.361 1.00 93.50 78 SER A CA 1
ATOM 566 C C . SER A 1 78 ? 19.292 -10.301 -18.294 1.00 93.50 78 SER A C 1
ATOM 568 O O . SER A 1 78 ? 20.022 -9.429 -17.841 1.00 93.50 78 SER A O 1
ATOM 570 N N . THR A 1 79 ? 18.945 -10.346 -19.582 1.00 94.62 79 THR A N 1
ATOM 571 C CA . THR A 1 79 ? 19.428 -9.420 -20.616 1.00 94.62 79 THR A CA 1
ATOM 572 C C . THR A 1 79 ? 18.317 -8.576 -21.240 1.00 94.62 79 THR A C 1
ATOM 574 O O . THR A 1 79 ? 18.587 -7.870 -22.203 1.00 94.62 79 THR A O 1
ATOM 577 N N . MET A 1 80 ? 17.077 -8.619 -20.732 1.00 90.81 80 MET A N 1
ATOM 578 C CA . MET A 1 80 ? 15.907 -8.028 -21.412 1.00 90.81 80 MET A CA 1
ATOM 579 C C . MET A 1 80 ? 15.959 -6.504 -21.635 1.00 90.81 80 MET A C 1
ATOM 581 O O . MET A 1 80 ? 15.139 -5.985 -22.385 1.00 90.81 80 MET A O 1
ATOM 585 N N . TRP A 1 81 ? 16.904 -5.809 -21.000 1.00 90.94 81 TRP A N 1
ATOM 586 C CA . TRP A 1 81 ? 17.134 -4.365 -21.136 1.00 90.94 81 TRP A CA 1
ATOM 587 C C . TRP A 1 81 ? 18.594 -4.012 -21.453 1.00 90.94 81 TRP A C 1
ATOM 589 O O . TRP A 1 81 ? 18.978 -2.851 -21.383 1.00 90.94 81 TRP A O 1
ATOM 599 N N . ALA A 1 82 ? 19.450 -5.007 -21.708 1.00 92.44 82 ALA A N 1
ATOM 600 C CA . ALA A 1 82 ? 20.892 -4.778 -21.810 1.00 92.44 82 ALA A CA 1
ATOM 601 C C . ALA A 1 82 ? 21.279 -3.977 -23.063 1.00 92.44 82 ALA A C 1
ATOM 603 O O . ALA A 1 82 ? 22.255 -3.232 -23.030 1.00 92.44 82 ALA A O 1
ATOM 604 N N . ASP A 1 83 ? 20.515 -4.130 -24.145 1.00 93.38 83 ASP A N 1
ATOM 605 C CA . ASP A 1 83 ? 20.862 -3.580 -25.457 1.00 93.38 83 ASP A CA 1
ATOM 606 C C . ASP A 1 83 ? 20.544 -2.080 -25.594 1.00 93.38 83 ASP A C 1
ATOM 608 O O . ASP A 1 83 ? 21.164 -1.399 -26.408 1.00 93.38 83 ASP A O 1
ATOM 612 N N . ASP A 1 84 ? 19.594 -1.557 -24.812 1.00 93.62 84 ASP A N 1
ATOM 613 C CA . ASP A 1 84 ? 19.080 -0.184 -24.920 1.00 93.62 84 ASP A CA 1
ATOM 614 C C . ASP A 1 84 ? 19.146 0.625 -23.611 1.00 93.62 84 ASP A C 1
ATOM 616 O O . ASP A 1 84 ? 18.610 1.733 -23.525 1.00 93.62 84 ASP A O 1
ATOM 620 N N . TYR A 1 85 ? 19.841 0.106 -22.598 1.00 94.12 85 TYR A N 1
ATOM 621 C CA . TYR A 1 85 ? 20.127 0.814 -21.353 1.00 94.12 85 TYR A CA 1
ATOM 622 C C . TYR A 1 85 ? 21.103 1.982 -21.566 1.00 94.12 85 TYR A C 1
ATOM 624 O O . TYR A 1 85 ? 22.213 1.800 -22.068 1.00 94.12 85 TYR A O 1
ATOM 632 N N . LEU A 1 86 ? 20.715 3.183 -21.126 1.00 95.31 86 LEU A N 1
ATOM 633 C CA . LEU A 1 86 ? 21.495 4.413 -21.322 1.00 95.31 86 LEU A CA 1
ATOM 634 C C . LEU A 1 86 ? 22.293 4.863 -20.087 1.00 95.31 86 LEU A C 1
ATOM 636 O O . LEU A 1 86 ? 23.090 5.795 -20.187 1.00 95.31 86 LEU A O 1
ATOM 640 N N . GLY A 1 87 ? 22.090 4.234 -18.928 1.00 94.69 87 GLY A N 1
ATOM 641 C CA . GLY A 1 87 ? 22.682 4.650 -17.651 1.00 94.69 87 GLY A CA 1
ATOM 642 C C . GLY A 1 87 ? 21.633 4.927 -16.573 1.00 94.69 87 GLY A C 1
ATOM 643 O O . GLY A 1 87 ? 20.464 4.583 -16.731 1.00 94.69 87 GLY A O 1
ATOM 644 N N . GLU A 1 88 ? 22.040 5.56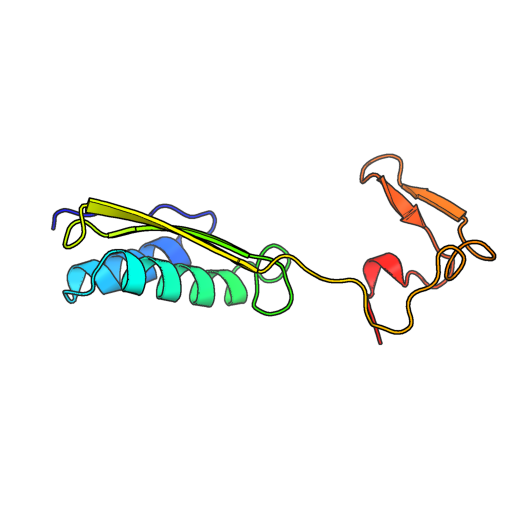5 -15.477 1.00 95.62 88 GLU A N 1
ATOM 645 C CA . GLU A 1 88 ? 21.148 5.930 -14.369 1.00 95.62 88 GLU A CA 1
ATOM 646 C C . GLU A 1 88 ? 21.014 7.447 -14.249 1.00 95.62 88 GLU A C 1
ATOM 648 O O . GLU A 1 88 ? 21.958 8.198 -14.504 1.00 95.62 88 GLU A O 1
ATOM 653 N N . ALA A 1 89 ? 19.839 7.906 -13.826 1.00 92.19 89 ALA A N 1
ATOM 654 C CA . ALA A 1 89 ? 19.639 9.295 -13.445 1.00 92.19 89 ALA A CA 1
ATOM 655 C C . ALA A 1 89 ? 20.475 9.635 -12.200 1.00 92.19 89 ALA A C 1
ATOM 657 O O . ALA A 1 89 ? 20.356 8.969 -11.175 1.00 92.19 89 ALA A O 1
ATOM 658 N N . GLU A 1 90 ? 21.243 10.726 -12.259 1.00 93.88 90 GLU A N 1
ATOM 659 C CA . GLU A 1 90 ? 22.166 11.148 -11.190 1.00 93.88 90 GLU A CA 1
ATOM 660 C C . GLU A 1 90 ? 21.485 11.301 -9.819 1.00 93.88 90 GLU A C 1
ATOM 662 O O . GLU A 1 90 ? 22.065 10.969 -8.789 1.00 93.88 90 GLU A O 1
ATOM 667 N N . VAL A 1 91 ? 20.241 11.788 -9.803 1.00 91.06 91 VAL A N 1
ATOM 668 C CA . VAL A 1 91 ? 19.517 12.081 -8.559 1.00 91.06 91 VAL A CA 1
ATOM 669 C C . VAL A 1 91 ? 18.709 10.884 -8.058 1.00 91.06 91 VAL A C 1
ATOM 671 O O . VAL A 1 91 ? 18.700 10.614 -6.861 1.00 91.06 91 VAL A O 1
ATOM 674 N N . SER A 1 92 ? 17.993 10.184 -8.943 1.00 87.38 92 SER A N 1
ATOM 675 C CA . SER A 1 92 ? 17.050 9.132 -8.534 1.00 87.38 92 SER A CA 1
ATOM 676 C C . SER A 1 92 ? 17.612 7.715 -8.628 1.00 87.38 92 SER A C 1
ATOM 678 O O . SER A 1 92 ? 16.971 6.794 -8.127 1.00 87.38 92 SER A O 1
ATOM 680 N N . GLY A 1 93 ? 18.748 7.514 -9.307 1.00 92.06 93 GLY A N 1
ATOM 681 C CA . GLY A 1 93 ? 19.275 6.184 -9.633 1.00 92.06 93 GLY A CA 1
ATOM 682 C C . GLY A 1 93 ? 18.380 5.388 -10.591 1.00 92.06 93 GLY A C 1
ATOM 683 O O . GLY A 1 93 ? 18.550 4.185 -10.756 1.00 92.06 93 GLY A O 1
ATOM 684 N N . SER A 1 94 ? 17.373 6.020 -11.203 1.00 89.75 94 SER A N 1
ATOM 685 C CA . SER A 1 94 ? 16.450 5.329 -12.107 1.00 89.75 94 SER A CA 1
ATOM 686 C C . SER A 1 94 ? 17.142 4.997 -13.426 1.00 89.75 94 SER A C 1
ATOM 688 O O . SER A 1 94 ? 17.776 5.870 -14.017 1.00 89.75 94 SER A O 1
ATOM 690 N N . SER A 1 95 ? 16.970 3.767 -13.915 1.00 92.88 95 SER A N 1
ATOM 691 C CA . SER A 1 95 ? 17.491 3.349 -15.219 1.00 92.88 95 SER A CA 1
ATOM 692 C C . SER A 1 95 ? 16.886 4.181 -16.352 1.00 92.88 95 SER A C 1
ATOM 694 O O . SER A 1 95 ? 15.668 4.362 -16.415 1.00 92.88 95 SER A O 1
ATOM 696 N N . LEU A 1 96 ? 17.733 4.663 -17.255 1.00 93.56 96 LEU A N 1
ATOM 697 C CA . LEU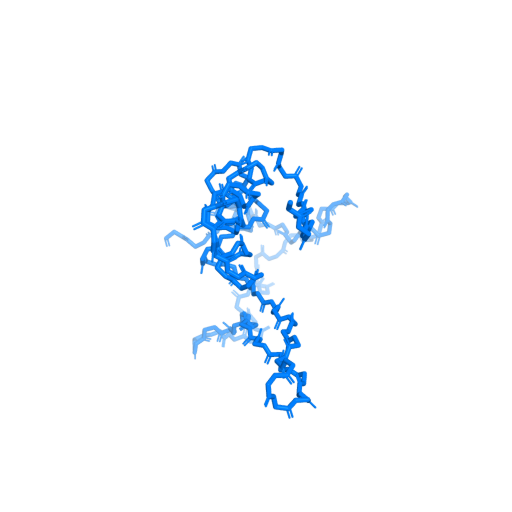 A 1 96 ? 17.369 5.516 -18.379 1.00 93.56 96 LEU A CA 1
ATOM 698 C C . LEU A 1 96 ? 17.243 4.697 -19.667 1.00 93.56 96 LEU A C 1
ATOM 700 O O . LEU A 1 96 ? 18.116 3.894 -19.993 1.00 93.56 96 LEU A O 1
ATOM 704 N N . PHE A 1 97 ? 16.168 4.962 -20.408 1.00 93.75 97 PHE A N 1
ATOM 705 C CA . PHE A 1 97 ? 15.887 4.437 -21.746 1.00 93.75 97 PHE A CA 1
ATOM 706 C C . PHE A 1 97 ? 15.374 5.584 -22.620 1.00 93.75 97 PHE A C 1
ATOM 708 O O . PHE A 1 97 ? 14.725 6.498 -22.103 1.00 93.75 97 PHE A O 1
ATOM 715 N N . GLU A 1 98 ? 15.633 5.539 -23.928 1.00 93.62 98 GLU A N 1
ATOM 716 C CA . GLU A 1 98 ? 15.229 6.602 -24.867 1.00 93.62 98 GLU A CA 1
ATOM 717 C C . GLU A 1 98 ? 13.703 6.793 -24.915 1.00 93.62 98 GLU A C 1
ATOM 719 O O . GLU A 1 98 ? 13.210 7.915 -25.000 1.00 93.62 98 GLU A O 1
ATOM 724 N N . ASP A 1 99 ? 12.949 5.701 -24.784 1.00 91.62 99 ASP A N 1
ATOM 725 C CA . ASP A 1 99 ? 11.483 5.691 -24.813 1.00 91.62 99 ASP A CA 1
ATOM 726 C C . ASP A 1 99 ? 10.820 5.974 -23.455 1.00 91.62 99 ASP A C 1
ATOM 728 O O . ASP A 1 99 ? 9.596 5.899 -23.335 1.00 91.62 99 ASP A O 1
ATOM 732 N N . LEU A 1 100 ? 11.611 6.291 -22.424 1.00 89.38 100 LEU A N 1
ATOM 733 C CA . LEU A 1 100 ? 11.138 6.602 -21.074 1.00 89.38 100 LEU A CA 1
ATOM 734 C C . LEU A 1 100 ? 10.326 5.472 -20.409 1.00 89.38 100 LEU A C 1
ATOM 736 O O . LEU A 1 100 ? 9.576 5.737 -19.463 1.00 89.38 100 LEU A O 1
ATOM 740 N N . ARG A 1 101 ? 10.480 4.204 -20.833 1.00 88.38 101 ARG A N 1
ATOM 741 C CA . ARG A 1 101 ? 9.713 3.066 -20.276 1.00 88.38 101 ARG A CA 1
ATOM 742 C C . ARG A 1 101 ? 9.840 2.913 -18.756 1.00 88.38 101 ARG A C 1
ATOM 744 O O . ARG A 1 101 ? 8.883 2.515 -18.100 1.00 88.38 101 ARG A O 1
ATOM 751 N N . SER A 1 102 ? 10.980 3.291 -18.172 1.00 87.06 102 SER A N 1
ATOM 752 C CA . SER A 1 102 ? 11.175 3.298 -16.712 1.00 87.06 102 SER A CA 1
ATOM 753 C C . SER A 1 102 ? 10.238 4.253 -15.974 1.00 87.06 102 SER A C 1
ATOM 755 O O . SER A 1 102 ? 9.926 4.028 -14.810 1.00 87.06 102 SER A O 1
ATOM 757 N N . THR A 1 103 ? 9.813 5.334 -16.627 1.00 83.62 103 THR A N 1
ATOM 758 C CA . THR A 1 103 ? 8.918 6.345 -16.050 1.00 83.62 103 THR A CA 1
ATOM 759 C C . THR A 1 103 ? 7.466 6.063 -16.406 1.00 83.62 103 THR A C 1
ATOM 761 O O . THR A 1 103 ? 6.584 6.221 -15.567 1.00 83.62 103 THR A O 1
ATOM 764 N N . MET A 1 104 ? 7.221 5.640 -17.646 1.00 82.12 104 MET A N 1
ATOM 765 C CA . MET A 1 104 ? 5.879 5.350 -18.153 1.00 82.12 104 MET A CA 1
ATOM 766 C C . MET A 1 104 ? 5.307 4.043 -17.586 1.00 82.12 104 MET A C 1
ATOM 768 O O . MET A 1 104 ? 4.091 3.905 -17.478 1.00 82.12 104 MET A O 1
ATOM 772 N N . GLY A 1 105 ? 6.174 3.100 -17.204 1.00 71.25 105 GLY A N 1
ATOM 773 C CA . GLY A 1 105 ? 5.7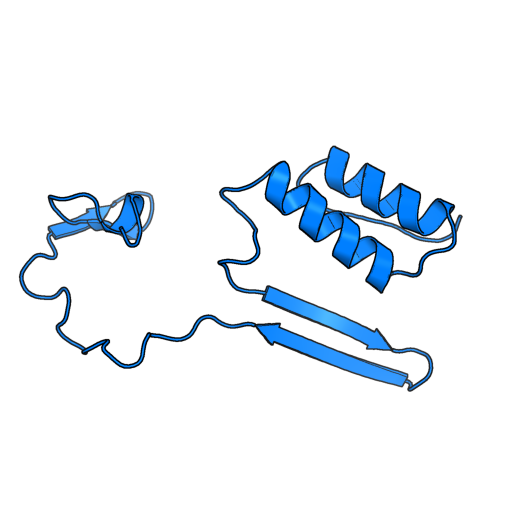85 1.753 -16.804 1.00 71.25 105 GLY A CA 1
ATOM 774 C C . GLY A 1 105 ? 5.468 0.856 -18.005 1.00 71.25 105 GLY A C 1
ATOM 775 O O . GLY A 1 105 ? 5.840 1.140 -19.143 1.00 71.25 105 GLY A O 1
ATOM 776 N N . TYR A 1 106 ? 4.790 -0.262 -17.745 1.00 61.75 106 TYR A N 1
ATOM 777 C CA . TYR A 1 106 ? 4.327 -1.168 -18.797 1.00 61.75 106 TYR A CA 1
ATOM 778 C C . TYR A 1 106 ? 3.107 -0.553 -19.504 1.00 61.75 106 TYR A C 1
ATOM 780 O O . TYR A 1 106 ? 2.122 -0.231 -18.839 1.00 61.75 106 TYR A O 1
ATOM 788 N N . THR A 1 107 ? 3.184 -0.398 -20.830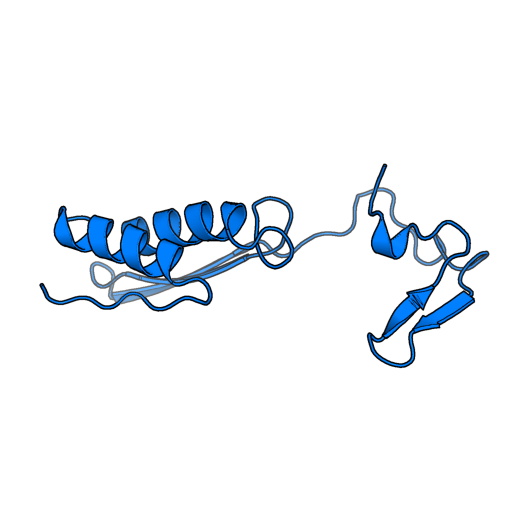 1.00 52.44 107 THR A N 1
ATOM 789 C CA . THR A 1 107 ? 2.048 -0.043 -21.707 1.00 52.44 107 THR A CA 1
ATOM 790 C C . THR A 1 107 ? 1.537 -1.261 -22.459 1.00 52.44 107 THR A C 1
ATOM 792 O O . THR A 1 107 ? 2.331 -2.214 -22.650 1.00 52.44 107 THR A O 1
#